Protein AF-A0A453JBU0-F1 (afdb_monomer_lite)

Secondary structure (DSSP, 8-state):
-----S-------THHHHHHHHHHHHHHHHHHHHHHHHHHHHHHHHHHHHHHHHHHHHHHHHHHHHHHHHHHHHHHHHHHHHHHHHHHHHHHHHHHHHHTS---HHHHHHHHHHHGGGGSPPPPPPPPP--

Foldseek 3Di:
DDPPPDPPDDPPPPVPVVVVVVVVVVVVVVVVVVVVVVVVVVVVVVVVVVVVVVVVVVVVVVVLVVVLVVQQVVLVVVLVVQLVVLVVVLVVVLVVLVVVPPDDPVNNVVSCVVCVVSSHPDRDPRPPDPD

Structure (mmCIF, N/CA/C/O backbone):
data_AF-A0A453JBU0-F1
#
_entry.id   AF-A0A453JBU0-F1
#
loop_
_atom_site.group_PDB
_atom_site.id
_atom_site.type_symbol
_atom_site.label_atom_id
_atom_site.label_alt_id
_atom_site.label_comp_id
_atom_site.label_asym_id
_atom_site.label_entity_id
_atom_site.label_seq_id
_atom_site.pdbx_PDB_ins_code
_atom_site.Cartn_x
_atom_site.Cartn_y
_atom_site.Cartn_z
_atom_site.occupancy
_atom_site.B_iso_or_equiv
_atom_site.auth_seq_id
_atom_site.auth_comp_id
_atom_site.auth_asym_id
_atom_site.auth_atom_id
_atom_site.pdbx_PDB_model_num
ATOM 1 N N . PRO A 1 1 ? 69.590 10.847 -82.454 1.00 45.56 1 PRO A N 1
ATOM 2 C CA . PRO A 1 1 ? 68.620 9.758 -82.198 1.00 45.56 1 PRO A CA 1
ATOM 3 C C . PRO A 1 1 ? 67.635 10.187 -81.108 1.00 45.56 1 PRO A C 1
ATOM 5 O O . PRO A 1 1 ? 68.008 10.310 -79.945 1.00 45.56 1 PRO A O 1
ATOM 8 N N . GLN A 1 2 ? 66.416 10.515 -81.534 1.00 47.25 2 GLN A N 1
ATOM 9 C CA . GLN A 1 2 ? 65.269 10.770 -80.669 1.00 47.25 2 GLN A CA 1
ATOM 10 C C . GLN A 1 2 ? 65.010 9.529 -79.808 1.00 47.25 2 GLN A C 1
ATOM 12 O O . GLN A 1 2 ? 64.830 8.439 -80.339 1.00 47.25 2 GLN A O 1
ATOM 17 N N . CYS A 1 3 ? 64.998 9.687 -78.489 1.00 50.25 3 CYS A N 1
ATOM 18 C CA . CYS A 1 3 ? 64.416 8.698 -77.583 1.00 50.25 3 CYS A CA 1
ATOM 19 C C . CYS A 1 3 ? 63.358 9.432 -76.758 1.00 50.25 3 CYS A C 1
ATOM 21 O O . CYS A 1 3 ? 63.542 9.741 -75.586 1.00 50.25 3 CYS A O 1
ATOM 23 N N . GLY A 1 4 ? 62.315 9.862 -77.461 1.00 52.03 4 GLY A N 1
ATOM 24 C CA . GLY A 1 4 ? 61.207 10.658 -76.938 1.00 52.03 4 GLY A CA 1
ATOM 25 C C . GLY A 1 4 ? 59.924 10.430 -77.732 1.00 52.03 4 GLY A C 1
ATOM 26 O O . GLY A 1 4 ? 59.063 11.296 -77.762 1.00 52.03 4 GLY A O 1
ATOM 27 N N . GLU A 1 5 ? 59.810 9.280 -78.395 1.00 52.09 5 GLU A N 1
ATOM 28 C CA . GLU A 1 5 ? 58.630 8.861 -79.148 1.00 52.09 5 GLU A CA 1
ATOM 29 C C . GLU A 1 5 ? 58.337 7.421 -78.721 1.00 52.09 5 GLU A C 1
ATOM 31 O O . GLU A 1 5 ? 59.104 6.515 -79.037 1.00 52.09 5 GLU A O 1
ATOM 36 N N . GLY A 1 6 ? 57.290 7.206 -77.918 1.00 50.34 6 GLY A N 1
ATOM 37 C CA . GLY A 1 6 ? 56.903 5.838 -77.554 1.00 50.34 6 GLY A CA 1
ATOM 38 C C . GLY A 1 6 ? 56.031 5.635 -76.318 1.00 50.34 6 GLY A C 1
ATOM 39 O O . GLY A 1 6 ? 55.584 4.515 -76.107 1.00 50.34 6 GLY A O 1
ATOM 40 N N . PHE A 1 7 ? 55.740 6.662 -75.518 1.00 51.44 7 PHE A N 1
ATOM 41 C CA . PHE A 1 7 ? 54.778 6.531 -74.415 1.00 51.44 7 PHE A CA 1
ATOM 42 C C . PHE A 1 7 ? 53.675 7.582 -74.512 1.00 51.44 7 PHE A C 1
ATOM 44 O O . PHE A 1 7 ? 53.497 8.424 -73.643 1.00 51.44 7 PHE A O 1
ATOM 51 N N . GLU A 1 8 ? 52.893 7.473 -75.582 1.00 50.84 8 GLU A N 1
ATOM 52 C CA . GLU A 1 8 ? 51.542 8.038 -75.672 1.00 50.84 8 GLU A CA 1
ATOM 53 C C . GLU A 1 8 ? 50.500 7.011 -75.179 1.00 50.84 8 GLU A C 1
ATOM 55 O O . GLU A 1 8 ? 49.384 6.907 -75.677 1.00 50.84 8 GLU A O 1
ATOM 60 N N . ALA A 1 9 ? 50.884 6.195 -74.194 1.00 52.16 9 ALA A N 1
ATOM 61 C CA . ALA A 1 9 ? 49.972 5.319 -73.484 1.00 52.16 9 ALA A CA 1
ATOM 62 C C . ALA A 1 9 ? 49.601 6.012 -72.175 1.00 52.16 9 ALA A C 1
ATOM 64 O O . ALA A 1 9 ? 50.399 6.072 -71.238 1.00 52.16 9 ALA A O 1
ATOM 65 N N . MET A 1 10 ? 48.383 6.557 -72.145 1.00 54.12 10 MET A N 1
ATOM 66 C CA . MET A 1 10 ? 47.650 6.916 -70.933 1.00 54.12 10 MET A CA 1
ATOM 67 C C . MET A 1 10 ? 47.997 5.902 -69.835 1.00 54.12 10 MET A C 1
ATOM 69 O O . MET A 1 10 ? 47.809 4.706 -70.081 1.00 54.12 10 MET A O 1
ATOM 73 N N . PRO A 1 11 ? 48.545 6.313 -68.673 1.00 53.88 11 PRO A N 1
ATOM 74 C CA . PRO A 1 11 ? 48.826 5.363 -67.614 1.00 53.88 11 PRO A CA 1
ATOM 75 C C . PRO A 1 11 ? 47.485 4.738 -67.260 1.00 53.88 11 PRO A C 1
ATOM 77 O O . PRO A 1 11 ? 46.609 5.411 -66.714 1.00 53.88 11 PRO A O 1
ATOM 80 N N . ILE A 1 12 ? 47.283 3.480 -67.662 1.00 54.28 12 ILE A N 1
ATOM 81 C CA . ILE A 1 12 ? 46.111 2.717 -67.263 1.00 54.28 12 ILE A CA 1
ATOM 82 C C . ILE A 1 12 ? 46.152 2.788 -65.749 1.00 54.28 12 ILE A C 1
ATOM 84 O O . ILE A 1 12 ? 47.091 2.298 -65.119 1.00 54.28 12 ILE A O 1
ATOM 88 N N . ASN A 1 13 ? 45.182 3.493 -65.179 1.00 56.00 13 ASN A N 1
ATOM 89 C CA . ASN A 1 13 ? 45.084 3.698 -63.752 1.00 56.00 13 ASN A CA 1
ATOM 90 C C . ASN A 1 13 ? 44.600 2.377 -63.145 1.00 56.00 13 ASN A C 1
ATOM 92 O O . ASN A 1 13 ? 43.463 2.268 -62.711 1.00 56.00 13 ASN A O 1
ATOM 96 N N . LEU A 1 14 ? 45.448 1.343 -63.183 1.00 51.84 14 LEU A N 1
ATOM 97 C CA . LEU A 1 14 ? 45.185 0.007 -62.645 1.00 51.84 14 LEU A CA 1
ATOM 98 C C . LEU A 1 14 ? 44.852 0.069 -61.146 1.00 51.84 14 LEU A C 1
ATOM 100 O O . LEU A 1 14 ? 44.210 -0.835 -60.622 1.00 51.84 14 LEU A O 1
ATOM 104 N N . HIS A 1 15 ? 45.234 1.158 -60.474 1.00 53.91 15 HIS A N 1
ATOM 105 C CA . HIS A 1 15 ? 44.922 1.420 -59.076 1.00 53.91 15 HIS A CA 1
ATOM 106 C C . HIS A 1 15 ? 43.554 2.078 -58.841 1.00 53.91 15 HIS A C 1
ATOM 108 O O . HIS A 1 15 ? 42.981 1.853 -57.781 1.00 53.91 15 HIS A O 1
ATOM 114 N N . ALA A 1 16 ? 42.987 2.848 -59.776 1.00 61.44 16 ALA A N 1
ATOM 115 C CA . ALA A 1 16 ? 41.718 3.552 -59.541 1.00 61.44 16 ALA A CA 1
ATOM 116 C C . ALA A 1 16 ? 40.508 2.627 -59.302 1.00 61.44 16 ALA A C 1
ATOM 118 O O . ALA A 1 16 ? 39.786 2.878 -58.335 1.00 61.44 16 ALA A O 1
ATOM 119 N N . PRO A 1 17 ? 40.284 1.554 -60.089 1.00 62.69 17 PRO A N 1
ATOM 120 C CA . PRO A 1 17 ? 39.187 0.620 -59.842 1.00 62.69 17 PRO A CA 1
ATOM 121 C C . PRO A 1 17 ? 39.346 -0.100 -58.501 1.00 62.69 17 PRO A C 1
ATOM 123 O O . PRO A 1 17 ? 38.388 -0.218 -57.745 1.00 62.69 17 PRO A O 1
ATOM 126 N N . PHE A 1 18 ? 40.576 -0.506 -58.169 1.00 62.06 18 PHE A N 1
ATOM 127 C CA . PHE A 1 18 ? 40.879 -1.182 -56.909 1.00 62.06 18 PHE A CA 1
ATOM 128 C C . PHE A 1 18 ? 40.676 -0.251 -55.704 1.00 62.06 18 PHE A C 1
ATOM 130 O O . PHE A 1 18 ? 40.103 -0.645 -54.693 1.00 62.06 18 PHE A O 1
ATOM 137 N N . CYS A 1 19 ? 41.071 1.021 -55.819 1.00 71.12 19 CYS A N 1
ATOM 138 C CA . CYS A 1 19 ? 40.815 2.033 -54.796 1.00 71.12 19 CYS A CA 1
ATOM 139 C C . CYS A 1 19 ? 39.315 2.302 -54.607 1.00 71.12 19 CYS A C 1
ATOM 141 O O . CYS A 1 19 ? 38.876 2.459 -53.471 1.00 71.12 19 CYS A O 1
ATOM 143 N N . GLN A 1 20 ? 38.524 2.331 -55.685 1.00 75.69 20 GLN A N 1
ATOM 144 C CA . GLN A 1 20 ? 37.067 2.501 -55.610 1.00 75.69 20 GLN A CA 1
ATOM 145 C C . GLN A 1 20 ? 36.375 1.290 -54.973 1.00 75.69 20 GLN A C 1
ATOM 147 O O . GLN A 1 20 ? 35.492 1.464 -54.137 1.00 75.69 20 GLN A O 1
ATOM 152 N N . GLU A 1 21 ? 36.800 0.073 -55.312 1.00 78.94 21 GLU A N 1
ATOM 153 C CA . GLU A 1 21 ? 36.272 -1.162 -54.726 1.00 78.94 21 GLU A CA 1
ATOM 154 C C . GLU A 1 21 ? 36.569 -1.245 -53.223 1.00 78.94 21 GLU A C 1
ATOM 156 O O . GLU A 1 21 ? 35.672 -1.498 -52.416 1.00 78.94 21 GLU A O 1
ATOM 161 N N . VAL A 1 22 ? 37.811 -0.950 -52.828 1.00 80.56 22 VAL A N 1
ATOM 162 C CA . VAL A 1 22 ? 38.215 -0.900 -51.417 1.00 80.56 22 VAL A CA 1
ATOM 163 C C . VAL A 1 22 ? 37.439 0.185 -50.667 1.00 80.56 22 VAL A C 1
ATOM 165 O O . VAL A 1 22 ? 36.976 -0.054 -49.552 1.00 80.56 22 VAL A O 1
ATOM 168 N N . HIS A 1 23 ? 37.247 1.359 -51.273 1.00 82.06 23 HIS A N 1
ATOM 169 C CA . HIS A 1 23 ? 36.466 2.439 -50.674 1.00 82.06 23 HIS A CA 1
ATOM 170 C C . HIS A 1 23 ? 35.005 2.027 -50.449 1.00 82.06 23 HIS A C 1
ATOM 172 O O . HIS A 1 23 ? 34.522 2.090 -49.319 1.00 82.06 23 HIS A O 1
ATOM 178 N N . GLY A 1 24 ? 34.334 1.499 -51.479 1.00 86.94 24 GLY A N 1
ATOM 179 C CA . GLY A 1 24 ? 32.948 1.035 -51.380 1.00 86.94 24 GLY A CA 1
ATOM 180 C C . GLY A 1 24 ? 32.768 -0.115 -50.383 1.00 86.94 24 GLY A C 1
ATOM 181 O O . GLY A 1 24 ? 31.768 -0.170 -49.660 1.00 86.94 24 GLY A O 1
ATOM 182 N N . TYR A 1 25 ? 33.760 -1.006 -50.270 1.00 89.25 25 TYR A N 1
ATOM 183 C CA . TYR A 1 25 ? 33.779 -2.049 -49.245 1.00 89.25 25 TYR A CA 1
ATOM 184 C C . TYR A 1 25 ? 33.743 -1.452 -47.831 1.00 89.25 25 TYR A C 1
ATOM 186 O O . TYR A 1 25 ? 32.908 -1.858 -47.016 1.00 89.25 25 TYR A O 1
ATOM 194 N N . TYR A 1 26 ? 34.606 -0.477 -47.532 1.00 90.25 26 TYR A N 1
ATOM 195 C CA . TYR A 1 26 ? 34.648 0.146 -46.208 1.00 90.25 26 TYR A CA 1
ATOM 196 C C . TYR A 1 26 ? 33.427 1.022 -45.926 1.00 90.25 26 TYR A C 1
ATOM 198 O O . TYR A 1 26 ? 32.884 0.934 -44.826 1.00 90.25 26 TYR A O 1
ATOM 206 N N . GLU A 1 27 ? 32.928 1.786 -46.899 1.00 93.31 27 GLU A N 1
ATOM 207 C CA . GLU A 1 27 ? 31.684 2.553 -46.745 1.00 93.31 27 GLU A CA 1
ATOM 208 C C . GLU A 1 27 ? 30.502 1.643 -46.395 1.00 93.31 27 GLU A C 1
ATOM 210 O O . GLU A 1 27 ? 29.775 1.906 -45.435 1.00 93.31 27 GLU A O 1
ATOM 215 N N . SER A 1 28 ? 30.355 0.506 -47.086 1.00 93.75 28 SER A N 1
ATOM 216 C CA . SER A 1 28 ? 29.314 -0.481 -46.772 1.00 93.75 28 SER A CA 1
ATOM 217 C C . SER A 1 28 ? 29.458 -1.049 -45.356 1.00 93.75 28 SER A C 1
ATOM 219 O O . SER A 1 28 ? 28.462 -1.267 -44.659 1.00 93.75 28 SER A O 1
ATOM 221 N N . LYS A 1 29 ? 30.693 -1.289 -44.896 1.00 93.31 29 LYS A N 1
ATOM 222 C CA . LYS A 1 29 ? 30.954 -1.763 -43.529 1.00 93.31 29 LYS A CA 1
ATOM 223 C C . LYS A 1 29 ? 30.622 -0.697 -42.491 1.00 93.31 29 LYS A C 1
ATOM 225 O O . LYS A 1 29 ? 29.956 -1.026 -41.511 1.00 93.31 29 LYS A O 1
ATOM 230 N N . PHE A 1 30 ? 31.012 0.556 -42.710 1.00 94.06 30 PHE A N 1
ATOM 231 C CA . PHE A 1 30 ? 30.688 1.653 -41.799 1.00 94.06 30 PHE A CA 1
ATOM 232 C C . PHE A 1 30 ? 29.187 1.929 -41.740 1.00 94.06 30 PHE A C 1
ATOM 234 O O . PHE A 1 30 ? 28.663 2.104 -40.644 1.00 94.06 30 PHE A O 1
ATOM 241 N N . ALA A 1 31 ? 28.472 1.862 -42.865 1.00 95.56 31 ALA A N 1
ATOM 242 C CA . ALA A 1 31 ? 27.015 1.986 -42.884 1.00 95.56 31 ALA A CA 1
ATOM 243 C C . ALA A 1 31 ? 26.336 0.892 -42.040 1.00 95.56 31 ALA A C 1
ATOM 245 O O . ALA A 1 31 ? 25.458 1.185 -41.230 1.00 95.56 31 ALA A O 1
ATOM 246 N N . LYS A 1 32 ? 26.788 -0.366 -42.159 1.00 95.19 32 LYS A N 1
ATOM 247 C CA . LYS A 1 32 ? 26.286 -1.486 -41.340 1.00 95.19 32 LYS A CA 1
ATOM 248 C C . LYS A 1 32 ? 26.584 -1.306 -39.852 1.00 95.19 32 LYS A C 1
ATOM 250 O O . LYS A 1 32 ? 25.733 -1.607 -39.021 1.00 95.19 32 LYS A O 1
ATOM 255 N N . ILE A 1 33 ? 27.777 -0.817 -39.516 1.00 94.00 33 ILE A N 1
ATOM 256 C CA . ILE A 1 33 ? 28.147 -0.507 -38.129 1.00 94.00 33 ILE A CA 1
ATOM 257 C C . ILE A 1 33 ? 27.263 0.624 -37.590 1.00 94.00 33 ILE A C 1
ATOM 259 O O . ILE A 1 33 ? 26.738 0.497 -36.489 1.00 94.00 33 ILE A O 1
ATOM 263 N N . GLY A 1 34 ? 27.042 1.684 -38.371 1.00 95.12 34 GLY A N 1
ATOM 264 C CA . GLY A 1 34 ? 26.165 2.799 -38.010 1.00 95.12 34 GLY A CA 1
ATOM 265 C C . GLY A 1 34 ? 24.732 2.349 -37.726 1.00 95.12 34 GLY A C 1
ATOM 266 O O . GLY A 1 34 ? 24.197 2.675 -36.669 1.00 95.12 34 GLY A O 1
ATOM 267 N N . ALA A 1 35 ? 24.153 1.528 -38.606 1.00 94.56 35 ALA A N 1
ATOM 268 C CA . ALA A 1 35 ? 22.832 0.935 -38.391 1.00 94.56 35 ALA A CA 1
ATOM 269 C C . ALA A 1 35 ? 22.795 0.066 -37.121 1.00 94.56 35 ALA A C 1
ATOM 271 O O . ALA A 1 35 ? 21.907 0.217 -36.290 1.00 94.56 35 ALA A O 1
ATOM 272 N N . SER A 1 36 ? 23.815 -0.772 -36.898 1.00 95.56 36 SER A N 1
ATOM 273 C CA . SER A 1 36 ? 23.891 -1.599 -35.687 1.00 95.56 36 SER A CA 1
ATOM 274 C C . SER A 1 36 ? 24.018 -0.778 -34.398 1.00 95.56 36 SER A C 1
ATOM 276 O O . SER A 1 36 ? 23.507 -1.200 -33.360 1.00 95.56 36 SER A O 1
ATOM 278 N N . ILE A 1 37 ? 24.703 0.369 -34.431 1.00 95.25 37 ILE A N 1
ATOM 279 C CA . ILE A 1 37 ? 24.783 1.285 -33.287 1.00 95.25 37 ILE A CA 1
ATOM 280 C C . ILE A 1 37 ? 23.409 1.898 -33.015 1.00 95.25 37 ILE A C 1
ATOM 282 O O . ILE A 1 37 ? 22.979 1.908 -31.863 1.00 95.25 37 ILE A O 1
ATOM 286 N N . GLN A 1 38 ? 22.710 2.353 -34.057 1.00 95.69 38 GLN A N 1
ATOM 287 C CA . GLN A 1 38 ? 21.359 2.905 -33.930 1.00 95.69 38 GLN A CA 1
ATOM 288 C C . GLN A 1 38 ? 20.382 1.879 -33.345 1.00 95.69 38 GLN A C 1
ATOM 290 O O . GLN A 1 38 ? 19.681 2.197 -32.386 1.00 95.69 38 GLN A O 1
ATOM 295 N N . ASP A 1 39 ? 20.412 0.633 -33.823 1.00 95.69 39 ASP A N 1
ATOM 296 C CA . ASP A 1 39 ? 19.578 -0.451 -33.288 1.00 95.69 39 ASP A CA 1
ATOM 297 C C . ASP A 1 39 ? 19.850 -0.702 -31.799 1.00 95.69 39 ASP A C 1
ATOM 299 O O . ASP A 1 39 ? 18.926 -0.877 -31.004 1.00 95.69 39 ASP A O 1
ATOM 303 N N . ARG A 1 40 ? 21.124 -0.685 -31.385 1.00 95.25 40 ARG A N 1
ATOM 304 C CA . ARG A 1 40 ? 21.493 -0.837 -29.968 1.00 95.25 40 ARG A CA 1
ATOM 305 C C . ARG A 1 40 ? 21.014 0.329 -29.114 1.00 95.25 40 ARG A C 1
ATOM 307 O O . ARG A 1 40 ? 20.594 0.098 -27.984 1.00 95.25 40 ARG A O 1
ATOM 314 N N . MET A 1 41 ? 21.089 1.556 -29.627 1.00 96.06 41 MET A N 1
ATOM 315 C CA . MET A 1 41 ? 20.584 2.735 -28.922 1.00 96.06 41 MET A CA 1
ATOM 316 C C . MET A 1 41 ? 19.071 2.648 -28.726 1.00 96.06 41 MET A C 1
ATOM 318 O O . MET A 1 41 ? 18.604 2.812 -27.602 1.00 96.06 41 MET A O 1
ATOM 322 N N . LEU A 1 42 ? 18.328 2.292 -29.779 1.00 96.19 42 LEU A N 1
ATOM 323 C CA . LEU A 1 42 ? 16.881 2.085 -29.711 1.00 96.19 42 LEU A CA 1
ATOM 324 C C . LEU A 1 42 ? 16.519 0.997 -28.690 1.00 96.19 42 LEU A C 1
ATOM 326 O O . LEU A 1 42 ? 15.618 1.173 -27.874 1.00 96.19 42 LEU A O 1
ATOM 330 N N . TYR A 1 43 ? 17.243 -0.124 -28.704 1.00 95.81 43 TYR A N 1
ATOM 331 C CA . TYR A 1 43 ? 17.019 -1.212 -27.755 1.00 95.81 43 TYR A CA 1
ATOM 332 C C . TYR A 1 43 ? 17.289 -0.785 -26.304 1.00 95.81 43 TYR A C 1
ATOM 334 O O . TYR A 1 43 ? 16.533 -1.146 -25.398 1.00 95.81 43 TYR A O 1
ATOM 342 N N . ALA A 1 44 ? 18.350 -0.009 -26.069 1.00 96.00 44 ALA A N 1
ATOM 343 C CA . ALA A 1 44 ? 18.674 0.514 -24.746 1.00 96.00 44 ALA A CA 1
ATOM 344 C C . ALA A 1 44 ? 17.594 1.482 -24.236 1.00 96.00 44 ALA A C 1
ATOM 346 O O . ALA A 1 44 ? 17.176 1.372 -23.085 1.00 96.00 44 ALA A O 1
ATOM 347 N N . GLU A 1 45 ? 17.101 2.374 -25.098 1.00 97.00 45 GLU A N 1
ATOM 348 C CA . GLU A 1 45 ? 16.008 3.294 -24.777 1.00 97.00 45 GLU A CA 1
ATOM 349 C C . GLU A 1 45 ? 14.712 2.539 -24.453 1.00 97.00 45 GLU A C 1
ATOM 351 O O . GLU A 1 45 ? 14.107 2.769 -23.406 1.00 97.00 45 GLU A O 1
ATOM 356 N N . LEU A 1 46 ? 14.332 1.561 -25.283 1.00 96.44 46 LEU A N 1
ATOM 357 C CA . LEU A 1 46 ? 13.163 0.715 -25.033 1.00 96.44 46 LEU A CA 1
ATOM 358 C C . LEU A 1 46 ? 13.276 -0.026 -23.695 1.00 96.44 46 LEU A C 1
ATOM 360 O O . LEU A 1 46 ? 12.323 -0.050 -22.920 1.00 96.44 46 LEU A O 1
ATOM 364 N N . THR A 1 47 ? 14.442 -0.607 -23.408 1.00 96.62 47 THR A N 1
ATOM 365 C CA . THR A 1 47 ? 14.688 -1.311 -22.141 1.00 96.62 47 THR A CA 1
ATOM 366 C C . THR A 1 47 ? 14.562 -0.361 -20.950 1.00 96.62 47 THR A C 1
ATOM 368 O O . THR A 1 47 ? 13.950 -0.718 -19.946 1.00 96.62 47 THR A O 1
ATOM 371 N N . SER A 1 48 ? 15.085 0.863 -21.070 1.00 96.69 48 SER A N 1
ATOM 372 C CA . SER A 1 48 ? 14.944 1.888 -20.034 1.00 96.69 48 SER A CA 1
ATOM 373 C C . SER A 1 48 ? 13.478 2.252 -19.794 1.00 96.69 48 SER A C 1
ATOM 375 O O . SER A 1 48 ? 13.054 2.323 -18.645 1.00 96.69 48 SER A O 1
ATOM 377 N N . HIS A 1 49 ? 12.689 2.453 -20.853 1.00 96.50 49 HIS A N 1
ATOM 378 C CA . HIS A 1 49 ? 11.265 2.768 -20.716 1.00 96.50 49 HIS A CA 1
ATOM 379 C C . HIS A 1 49 ? 10.471 1.617 -20.089 1.00 96.50 49 HIS A C 1
ATOM 381 O O . HIS A 1 49 ? 9.618 1.862 -19.240 1.00 96.50 49 HIS A O 1
ATOM 387 N N . LEU A 1 50 ? 10.764 0.367 -20.459 1.00 96.25 50 LEU A N 1
ATOM 388 C CA . LEU A 1 50 ? 10.122 -0.804 -19.854 1.00 96.25 50 LEU A CA 1
ATOM 389 C C . LEU A 1 50 ? 10.427 -0.921 -18.357 1.00 96.25 50 LEU A C 1
ATOM 391 O O . LEU A 1 50 ? 9.535 -1.245 -17.576 1.00 96.25 50 LEU A O 1
ATOM 395 N N . GLU A 1 51 ? 11.662 -0.635 -17.948 1.00 97.19 51 GLU A N 1
ATOM 396 C CA . GLU A 1 51 ? 12.048 -0.649 -16.538 1.00 97.19 51 GLU A CA 1
ATOM 397 C C . GLU A 1 51 ? 11.330 0.450 -15.737 1.00 97.19 51 GLU A C 1
ATOM 399 O O . GLU A 1 51 ? 10.846 0.187 -14.638 1.00 97.19 51 GLU A O 1
ATOM 404 N N . GLU A 1 52 ? 11.196 1.659 -16.289 1.00 96.50 52 GLU A N 1
ATOM 405 C CA . GLU A 1 52 ? 10.430 2.739 -15.649 1.00 96.50 52 GLU A CA 1
ATOM 406 C C . GLU A 1 52 ? 8.933 2.413 -15.546 1.00 96.50 52 GLU A C 1
ATOM 408 O O . GLU A 1 52 ? 8.331 2.625 -14.493 1.00 96.50 52 GLU A O 1
ATOM 413 N N . LEU A 1 53 ? 8.337 1.819 -16.586 1.00 94.62 53 LEU A N 1
ATOM 414 C CA . LEU A 1 53 ? 6.947 1.353 -16.535 1.00 94.62 53 LEU A CA 1
ATOM 415 C C . LEU A 1 53 ? 6.745 0.280 -15.461 1.00 94.62 53 LEU A C 1
ATOM 417 O O . LEU A 1 53 ? 5.763 0.339 -14.723 1.00 94.62 53 LEU A O 1
ATOM 421 N N . ARG A 1 54 ? 7.686 -0.664 -15.327 1.00 94.94 54 ARG A N 1
ATOM 422 C CA . ARG A 1 54 ? 7.638 -1.678 -14.266 1.00 94.94 54 ARG A CA 1
ATOM 423 C C . ARG A 1 54 ? 7.686 -1.037 -12.882 1.00 94.94 54 ARG A C 1
ATOM 425 O O . ARG A 1 54 ? 6.864 -1.366 -12.035 1.00 94.94 54 ARG A O 1
ATOM 432 N N . LYS A 1 55 ? 8.608 -0.096 -12.657 1.00 95.44 55 LYS A N 1
ATOM 433 C CA . LYS A 1 55 ? 8.708 0.626 -11.377 1.00 95.44 55 LYS A CA 1
ATOM 434 C C . LYS A 1 55 ? 7.426 1.383 -11.046 1.00 95.44 55 LYS A C 1
ATOM 436 O O . LYS A 1 55 ? 7.019 1.385 -9.888 1.00 95.44 55 LYS A O 1
ATOM 441 N N . LEU A 1 56 ? 6.807 2.022 -12.040 1.00 95.25 56 LEU A N 1
ATOM 442 C CA . LEU A 1 56 ? 5.545 2.731 -11.852 1.00 95.25 56 LEU A CA 1
ATOM 443 C C . LEU A 1 56 ? 4.429 1.762 -11.449 1.00 95.25 56 LEU A C 1
ATOM 445 O O . LEU A 1 56 ? 3.752 2.003 -10.454 1.00 95.25 56 LEU A O 1
ATOM 449 N N . GLN A 1 57 ? 4.298 0.640 -12.160 1.00 94.25 57 GLN A N 1
ATOM 450 C CA . GLN A 1 57 ? 3.312 -0.393 -11.848 1.00 94.25 57 GLN A CA 1
ATOM 451 C C . GLN A 1 57 ? 3.511 -0.970 -10.437 1.00 94.25 57 GLN A C 1
ATOM 453 O O . GLN A 1 57 ? 2.548 -1.117 -9.684 1.00 94.25 57 GLN A O 1
ATOM 458 N N . ASP A 1 58 ? 4.757 -1.255 -10.051 1.00 95.31 58 ASP A N 1
ATOM 459 C CA . ASP A 1 58 ? 5.090 -1.748 -8.711 1.00 95.31 58 ASP A CA 1
ATOM 460 C C . ASP A 1 58 ? 4.757 -0.710 -7.626 1.00 95.31 58 ASP A C 1
ATOM 462 O O . ASP A 1 58 ? 4.278 -1.064 -6.545 1.00 95.31 58 ASP A O 1
ATOM 466 N N . ALA A 1 59 ? 5.000 0.575 -7.901 1.00 95.94 59 ALA A N 1
ATOM 467 C CA . ALA A 1 59 ? 4.685 1.666 -6.985 1.00 95.94 59 ALA A CA 1
ATOM 468 C C . ALA A 1 59 ? 3.170 1.854 -6.812 1.00 95.94 59 ALA A C 1
ATOM 470 O O . ALA A 1 59 ? 2.710 2.012 -5.682 1.00 95.94 59 ALA A O 1
ATOM 471 N N . GLU A 1 60 ? 2.397 1.791 -7.897 1.00 94.88 60 GLU A N 1
ATOM 472 C CA . GLU A 1 60 ? 0.931 1.860 -7.860 1.00 94.88 60 GLU A CA 1
ATOM 473 C C . GLU A 1 60 ? 0.334 0.683 -7.085 1.00 94.88 60 GLU A C 1
ATOM 475 O O . GLU A 1 60 ? -0.505 0.883 -6.204 1.00 94.88 60 GLU A O 1
ATOM 480 N N . LEU A 1 61 ? 0.814 -0.536 -7.348 1.00 93.19 61 LEU A N 1
ATOM 481 C CA . LEU A 1 61 ? 0.381 -1.732 -6.629 1.00 93.19 61 LEU A CA 1
ATOM 482 C C . LEU A 1 61 ? 0.678 -1.621 -5.130 1.00 93.19 61 LEU A C 1
ATOM 484 O O . LEU A 1 61 ? -0.171 -1.949 -4.300 1.00 93.19 61 LEU A O 1
ATOM 488 N N . ARG A 1 62 ? 1.873 -1.137 -4.774 1.00 95.12 62 ARG A N 1
ATOM 489 C CA . ARG A 1 62 ? 2.256 -0.928 -3.376 1.00 95.12 62 ARG A CA 1
ATOM 490 C C . ARG A 1 62 ? 1.378 0.125 -2.706 1.00 95.12 62 ARG A C 1
ATOM 492 O O . ARG A 1 62 ? 0.873 -0.137 -1.624 1.00 95.12 62 ARG A O 1
ATOM 499 N N . ALA A 1 63 ? 1.141 1.263 -3.354 1.00 94.88 63 ALA A N 1
ATOM 500 C CA . ALA A 1 63 ? 0.292 2.319 -2.808 1.00 94.88 63 ALA A CA 1
ATOM 501 C C . ALA A 1 63 ? -1.153 1.843 -2.572 1.00 94.88 63 ALA A C 1
ATOM 503 O O . ALA A 1 63 ? -1.756 2.173 -1.550 1.00 94.88 63 ALA A O 1
ATOM 504 N N . LEU A 1 64 ? -1.696 1.035 -3.488 1.00 94.31 64 LEU A N 1
ATOM 505 C CA . LEU A 1 64 ? -3.025 0.439 -3.354 1.00 94.31 64 LEU A CA 1
ATOM 506 C C . LEU A 1 64 ? -3.102 -0.517 -2.156 1.00 94.31 64 LEU A C 1
ATOM 508 O O . LEU A 1 64 ? -4.043 -0.443 -1.366 1.00 94.31 64 LEU A O 1
ATOM 512 N N . LEU A 1 65 ? -2.095 -1.382 -1.998 1.00 92.62 65 LEU A N 1
ATOM 513 C CA . LEU A 1 65 ? -1.986 -2.289 -0.856 1.00 92.62 65 LEU A CA 1
ATOM 514 C C . LEU A 1 65 ? -1.843 -1.525 0.464 1.00 92.62 65 LEU A C 1
ATOM 516 O O . LEU A 1 65 ? -2.576 -1.814 1.405 1.00 92.62 65 LEU A O 1
ATOM 520 N N . ASP A 1 66 ? -0.955 -0.532 0.524 1.00 94.88 66 ASP A N 1
ATOM 521 C CA . ASP A 1 66 ? -0.727 0.286 1.719 1.00 94.88 66 ASP A CA 1
ATOM 522 C C . ASP A 1 66 ? -2.015 1.004 2.147 1.00 94.88 66 ASP A C 1
ATOM 524 O O . ASP A 1 66 ? -2.381 0.985 3.324 1.00 94.88 66 ASP A O 1
ATOM 528 N N . SER A 1 67 ? -2.755 1.574 1.188 1.00 93.19 67 SER A N 1
ATOM 529 C CA . SER A 1 67 ? -4.053 2.203 1.452 1.00 93.19 67 SER A CA 1
ATOM 530 C C . SER A 1 67 ? -5.077 1.204 1.992 1.00 93.19 67 SER A C 1
ATOM 532 O O . SER A 1 67 ? -5.801 1.517 2.936 1.00 93.19 67 SER A O 1
ATOM 534 N N . HIS A 1 68 ? -5.145 0.004 1.412 1.00 90.69 68 HIS A N 1
ATOM 535 C CA . HIS A 1 68 ? -6.086 -1.027 1.842 1.00 90.69 68 HIS A CA 1
ATOM 536 C C . HIS A 1 68 ? -5.764 -1.548 3.251 1.00 90.69 68 HIS A C 1
ATOM 538 O O . HIS A 1 68 ? -6.663 -1.699 4.081 1.00 90.69 68 HIS A O 1
ATOM 544 N N . PHE A 1 69 ? -4.482 -1.768 3.560 1.00 91.75 69 PHE A N 1
ATOM 545 C CA . PHE A 1 69 ? -4.048 -2.155 4.902 1.00 91.75 69 PHE A CA 1
ATOM 546 C C . PHE A 1 69 ? -4.334 -1.065 5.936 1.00 91.75 69 PHE A C 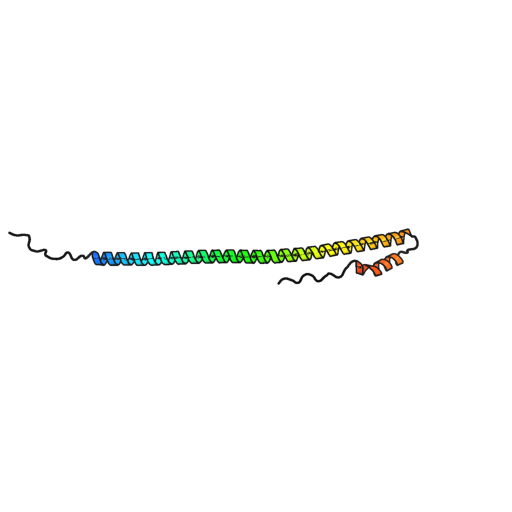1
ATOM 548 O O . PHE A 1 69 ? -4.843 -1.386 7.008 1.00 91.75 69 PHE A O 1
ATOM 555 N N . ALA A 1 70 ? -4.092 0.207 5.608 1.00 93.50 70 ALA A N 1
ATOM 556 C CA . ALA A 1 70 ? -4.404 1.325 6.496 1.00 93.50 70 ALA A CA 1
ATOM 557 C C . ALA A 1 70 ? -5.911 1.426 6.799 1.00 93.50 70 ALA A C 1
ATOM 559 O O . ALA A 1 70 ? -6.306 1.693 7.936 1.00 93.50 70 ALA A O 1
ATOM 560 N N . GLU A 1 71 ? -6.771 1.173 5.809 1.00 91.38 71 GLU A N 1
ATOM 561 C CA . GLU A 1 71 ? -8.222 1.148 6.013 1.00 91.38 71 GLU A CA 1
ATOM 562 C C . GLU A 1 71 ? -8.649 -0.018 6.916 1.00 91.38 71 GLU A C 1
ATOM 564 O O . GLU A 1 71 ? -9.405 0.183 7.870 1.00 91.38 71 GLU A O 1
ATOM 569 N N . MET A 1 72 ? -8.120 -1.224 6.684 1.00 89.50 72 MET A N 1
ATOM 570 C CA . MET A 1 72 ? -8.380 -2.378 7.552 1.00 89.50 72 MET A CA 1
ATOM 571 C C . MET A 1 72 ? -7.892 -2.151 8.988 1.00 89.50 72 MET A C 1
ATOM 573 O O . MET A 1 72 ? -8.604 -2.492 9.933 1.00 89.50 72 MET A O 1
ATOM 577 N N . GLU A 1 73 ? -6.712 -1.557 9.171 1.00 92.31 73 GLU A N 1
ATOM 578 C CA . GLU A 1 73 ? -6.165 -1.219 10.490 1.00 92.31 73 GLU A CA 1
ATOM 579 C C . GLU A 1 73 ? -7.038 -0.185 11.214 1.00 92.31 73 GLU A C 1
ATOM 581 O O . GLU A 1 73 ? -7.334 -0.337 12.403 1.00 92.31 73 GLU A O 1
ATOM 586 N N . SER A 1 74 ? -7.514 0.834 10.494 1.00 91.50 74 SER A N 1
ATOM 587 C CA . SER A 1 74 ? -8.456 1.828 11.016 1.00 91.50 74 SER A CA 1
ATOM 588 C C . SER A 1 74 ? -9.751 1.169 11.497 1.00 91.50 74 SER A C 1
ATOM 590 O O . SER A 1 74 ? -10.168 1.368 12.644 1.00 91.50 74 SER A O 1
ATOM 592 N N . VAL A 1 75 ? -10.348 0.304 10.667 1.00 89.12 75 VAL A N 1
ATOM 593 C CA . VAL A 1 75 ? -11.545 -0.462 11.036 1.00 89.12 75 VAL A CA 1
ATOM 594 C C . VAL A 1 75 ? -11.263 -1.304 12.278 1.00 89.12 75 VAL A C 1
ATOM 596 O O . VAL A 1 75 ? -12.000 -1.195 13.258 1.00 89.12 75 VAL A O 1
ATOM 599 N N . ALA A 1 76 ? -10.187 -2.092 12.297 1.00 88.62 76 ALA A N 1
ATOM 600 C CA . ALA A 1 76 ? -9.829 -2.933 13.439 1.00 88.62 76 ALA A CA 1
ATOM 601 C C . ALA A 1 76 ? -9.647 -2.117 14.731 1.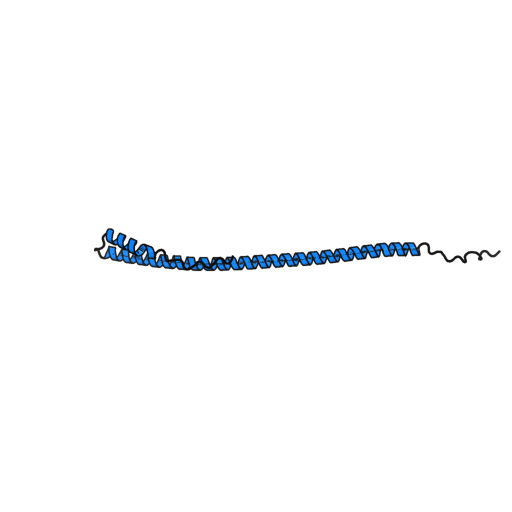00 88.62 76 ALA A C 1
ATOM 603 O O . ALA A 1 76 ? -10.146 -2.505 15.789 1.00 88.62 76 ALA A O 1
ATOM 604 N N . THR A 1 77 ? -9.013 -0.948 14.644 1.00 91.38 77 THR A N 1
ATOM 605 C CA . THR A 1 77 ? -8.802 -0.045 15.783 1.00 91.38 77 THR A CA 1
ATOM 606 C C . THR A 1 77 ? -10.125 0.440 16.372 1.00 91.38 77 THR A C 1
ATOM 608 O O . THR A 1 77 ? -10.317 0.386 17.589 1.00 91.38 77 THR A O 1
ATOM 611 N N . VAL A 1 78 ? -11.076 0.849 15.526 1.00 89.50 78 VAL A N 1
ATOM 612 C CA . VAL A 1 78 ? -12.423 1.253 15.967 1.00 89.50 78 VAL A CA 1
ATOM 613 C C . VAL A 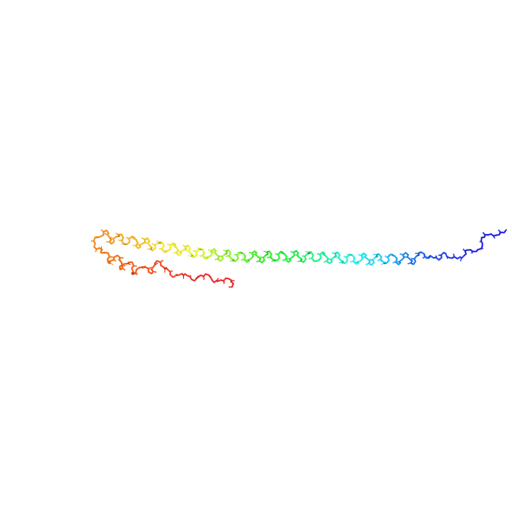1 78 ? -13.148 0.093 16.659 1.00 89.50 78 VAL A C 1
ATOM 615 O O . VAL A 1 78 ? -13.806 0.305 17.679 1.00 89.50 78 VAL A O 1
ATOM 618 N N . HIS A 1 79 ? -12.987 -1.140 16.169 1.00 86.75 79 HIS A N 1
ATOM 619 C CA . HIS A 1 79 ? -13.599 -2.330 16.777 1.00 86.75 79 HIS A CA 1
ATOM 620 C C . HIS A 1 79 ? -13.052 -2.612 18.159 1.00 86.75 79 HIS A C 1
ATOM 622 O O . HIS A 1 79 ? -13.821 -2.796 19.101 1.00 86.75 79 HIS A O 1
ATOM 628 N N . VAL A 1 80 ? -11.727 -2.622 18.282 1.00 89.62 80 VAL A N 1
ATOM 629 C CA . VAL A 1 80 ? -11.053 -2.853 19.558 1.00 89.62 80 VAL A CA 1
ATOM 630 C C . VAL A 1 80 ? -11.453 -1.774 20.562 1.00 89.62 80 VAL A C 1
ATOM 632 O O . VAL A 1 80 ? -11.785 -2.095 21.701 1.00 89.62 80 VAL A O 1
ATOM 635 N N . ALA A 1 81 ? -11.503 -0.506 20.146 1.00 91.31 81 ALA A N 1
ATOM 636 C CA . ALA A 1 81 ? -11.944 0.587 21.006 1.00 91.31 81 ALA A CA 1
ATOM 637 C C . ALA A 1 81 ? -13.396 0.406 21.483 1.00 91.31 81 ALA A C 1
ATOM 639 O O . ALA A 1 81 ? -13.675 0.556 22.675 1.00 91.31 81 ALA A O 1
ATOM 640 N N . LEU A 1 82 ? -14.314 0.033 20.584 1.00 91.19 82 LEU A N 1
ATOM 641 C CA . LEU A 1 82 ? -15.721 -0.193 20.919 1.00 91.19 82 LEU A CA 1
ATOM 642 C C . LEU A 1 82 ? -15.911 -1.403 21.844 1.00 91.19 82 LEU A C 1
ATOM 644 O O . LEU A 1 82 ? -16.637 -1.305 22.835 1.00 91.19 82 LEU A O 1
ATOM 648 N N . ALA A 1 83 ? -15.251 -2.523 21.550 1.00 89.94 83 ALA A N 1
ATOM 649 C CA . ALA A 1 83 ? -15.286 -3.721 22.384 1.00 89.94 83 ALA A CA 1
ATOM 650 C C . ALA A 1 83 ? -14.739 -3.430 23.790 1.00 89.94 83 ALA A C 1
ATOM 652 O O . ALA A 1 83 ? -15.373 -3.785 24.783 1.00 89.94 83 ALA A O 1
ATOM 653 N N . ASN A 1 84 ? -13.628 -2.693 23.886 1.00 92.12 84 ASN A N 1
ATOM 654 C CA . ASN A 1 84 ? -13.051 -2.275 25.163 1.00 92.12 84 ASN A CA 1
ATOM 655 C C . ASN A 1 84 ? -13.992 -1.355 25.950 1.00 92.12 84 ASN A C 1
ATOM 657 O O . ASN A 1 84 ? -14.162 -1.542 27.154 1.00 92.12 84 ASN A O 1
ATOM 661 N N . ALA A 1 85 ? -14.636 -0.386 25.294 1.00 92.94 85 ALA A N 1
ATOM 662 C CA . ALA A 1 85 ? -15.598 0.498 25.949 1.00 92.94 85 ALA A CA 1
ATOM 663 C C . ALA A 1 85 ? -16.795 -0.283 26.519 1.00 92.94 85 ALA A C 1
ATOM 665 O O . ALA A 1 85 ? -17.207 -0.048 27.658 1.00 92.94 85 ALA A O 1
ATOM 666 N N . ARG A 1 86 ? -17.317 -1.256 25.762 1.00 92.12 86 ARG A N 1
ATOM 667 C CA . ARG A 1 86 ? -18.413 -2.132 26.205 1.00 92.12 86 ARG A CA 1
ATOM 668 C C . ARG A 1 86 ? -17.990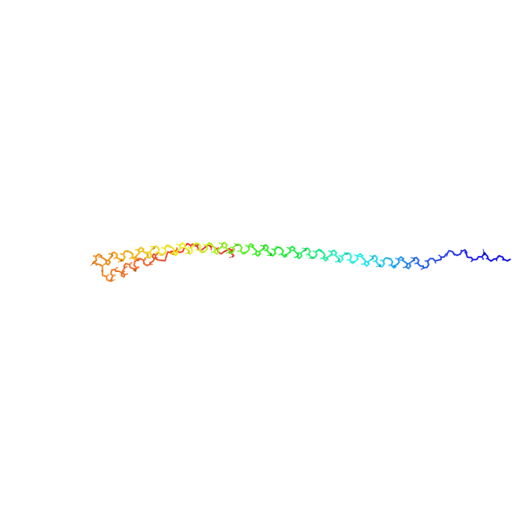 -3.036 27.357 1.00 92.12 86 ARG A C 1
ATOM 670 O O . ARG A 1 86 ? -18.704 -3.107 28.353 1.00 92.12 86 ARG A O 1
ATOM 677 N N . LEU A 1 87 ? -16.804 -3.637 27.277 1.00 92.69 87 LEU A N 1
ATOM 678 C CA . LEU A 1 87 ? -16.240 -4.451 28.354 1.00 92.69 87 LEU A CA 1
ATOM 679 C C . LEU A 1 87 ? -16.095 -3.651 29.654 1.00 92.69 87 LEU A C 1
ATOM 681 O O . LEU A 1 87 ? -16.469 -4.129 30.723 1.00 92.69 87 LEU A O 1
ATOM 685 N N . MET A 1 88 ? -15.594 -2.417 29.568 1.00 95.00 88 MET A N 1
ATOM 686 C CA . MET A 1 88 ? -15.466 -1.530 30.726 1.00 95.00 88 MET A CA 1
ATOM 687 C C . MET A 1 88 ? -16.827 -1.140 31.311 1.00 95.00 88 MET A C 1
ATOM 689 O O . MET A 1 88 ? -16.967 -1.089 32.531 1.00 95.00 88 MET A O 1
ATOM 693 N N . SER A 1 89 ? -17.837 -0.917 30.466 1.00 93.81 89 SER A N 1
ATOM 694 C CA . SER A 1 89 ? -19.206 -0.661 30.924 1.00 93.81 89 SER A CA 1
ATOM 695 C C . SER A 1 89 ? -19.805 -1.871 31.645 1.00 93.81 89 SER A C 1
ATOM 697 O O . SER A 1 89 ? -20.325 -1.718 32.748 1.00 93.81 89 SER A O 1
ATOM 699 N N . MET A 1 90 ? -19.665 -3.076 31.079 1.00 92.56 90 MET A N 1
ATOM 700 C CA . MET A 1 90 ? -20.118 -4.322 31.710 1.00 92.56 90 MET A CA 1
ATOM 701 C C . MET A 1 90 ? -19.432 -4.545 33.056 1.00 92.56 90 MET A C 1
ATOM 703 O O . MET A 1 90 ? -20.099 -4.831 34.045 1.00 92.56 90 MET A O 1
ATOM 707 N N . LYS A 1 91 ? -18.110 -4.345 33.120 1.00 92.69 91 LYS A N 1
ATOM 708 C CA . LYS A 1 91 ? -17.340 -4.434 34.364 1.00 92.69 91 LYS A CA 1
ATOM 709 C C . LYS A 1 91 ? -17.883 -3.490 35.441 1.00 92.69 91 LYS A C 1
ATOM 711 O O . LYS A 1 91 ? -18.012 -3.899 36.590 1.00 92.69 91 LYS A O 1
ATOM 716 N N . GLU A 1 92 ? -18.188 -2.243 35.087 1.00 93.88 92 GLU A N 1
ATOM 717 C CA . GLU A 1 92 ? -18.714 -1.259 36.040 1.00 93.88 92 GLU A CA 1
ATOM 718 C C . GLU A 1 92 ? -20.133 -1.613 36.509 1.00 93.88 92 GLU A C 1
ATOM 720 O O . GLU A 1 92 ? -20.438 -1.482 37.691 1.00 93.88 92 GLU A O 1
ATOM 725 N N . GLN A 1 93 ? -20.990 -2.118 35.616 1.00 91.44 93 GLN A N 1
ATOM 726 C CA . GLN A 1 93 ? -22.325 -2.600 35.986 1.00 91.44 93 GLN A CA 1
ATOM 727 C C . GLN A 1 93 ? -22.242 -3.803 36.934 1.00 91.44 93 GLN A C 1
ATOM 729 O O . GLN A 1 93 ? -22.892 -3.803 37.974 1.00 91.44 93 GLN A O 1
ATOM 734 N N . MET A 1 94 ? -21.374 -4.775 36.640 1.00 89.94 94 MET A N 1
ATOM 735 C CA . MET A 1 94 ? -21.135 -5.925 37.519 1.00 89.94 94 MET A CA 1
ATOM 736 C C . MET A 1 94 ? -20.616 -5.519 38.893 1.00 89.94 94 MET A C 1
ATOM 738 O O . MET A 1 94 ? -21.031 -6.078 39.904 1.00 89.94 94 MET A O 1
ATOM 742 N N . LYS A 1 95 ? -19.731 -4.523 38.939 1.00 91.25 95 LYS A N 1
ATOM 743 C CA . LYS A 1 95 ? -19.224 -3.981 40.195 1.00 91.25 95 LYS A CA 1
ATOM 744 C C . LYS A 1 95 ? -20.348 -3.376 41.041 1.00 91.25 95 LYS A C 1
ATOM 746 O O . LYS A 1 95 ? -20.419 -3.684 42.223 1.00 91.25 95 LYS A O 1
ATOM 751 N N . LYS A 1 96 ? -21.245 -2.584 40.443 1.00 90.94 96 LYS A N 1
ATOM 752 C CA . LYS A 1 96 ? -22.402 -2.013 41.155 1.00 90.94 96 LYS A CA 1
ATOM 753 C C . LYS A 1 96 ? -23.336 -3.088 41.700 1.00 90.94 96 LYS A C 1
ATOM 755 O O . LYS A 1 96 ? -23.684 -3.033 42.871 1.00 90.94 96 LYS A O 1
ATOM 760 N N . MET A 1 97 ? -23.654 -4.098 40.888 1.00 89.19 97 MET A N 1
ATOM 761 C CA . MET A 1 97 ? -24.471 -5.238 41.321 1.00 89.19 97 MET A CA 1
ATOM 762 C C . MET A 1 97 ? -23.857 -5.948 42.539 1.00 89.19 97 MET A C 1
ATOM 764 O O . MET A 1 97 ? -24.563 -6.273 43.489 1.00 89.19 97 MET A O 1
ATOM 768 N N . ALA A 1 98 ? -22.533 -6.130 42.549 1.00 85.44 98 ALA A N 1
ATOM 769 C CA . ALA A 1 98 ? -21.827 -6.729 43.679 1.00 85.44 98 ALA A CA 1
ATOM 770 C C . ALA A 1 98 ? -21.776 -5.820 44.927 1.00 85.44 98 ALA A C 1
ATOM 772 O O . ALA A 1 98 ? -21.803 -6.321 46.049 1.00 85.44 98 ALA A O 1
ATOM 773 N N . GLU A 1 99 ? -21.687 -4.498 44.754 1.00 87.69 99 GLU A N 1
ATOM 774 C CA . GLU A 1 99 ? -21.631 -3.518 45.852 1.00 87.69 99 GLU A CA 1
ATOM 775 C C . GLU A 1 99 ? -22.999 -3.264 46.508 1.00 87.69 99 GLU A C 1
ATOM 777 O O . GLU A 1 99 ? -23.055 -2.985 47.706 1.00 87.69 99 GLU A O 1
ATOM 782 N N . GLU A 1 100 ? -24.096 -3.393 45.759 1.00 84.44 100 GLU A N 1
ATOM 783 C CA . GLU A 1 100 ? -25.472 -3.196 46.246 1.00 84.44 100 GLU A CA 1
ATOM 784 C C . GLU A 1 100 ? -25.991 -4.370 47.104 1.00 84.44 100 GLU A C 1
ATOM 786 O O . GLU A 1 100 ? -27.051 -4.268 47.715 1.00 84.44 100 GLU A O 1
ATOM 791 N N . GLY A 1 101 ? -25.220 -5.458 47.234 1.00 67.56 101 GLY A N 1
ATOM 792 C CA . GLY A 1 101 ? -25.447 -6.524 48.221 1.00 67.56 101 GLY A CA 1
ATOM 793 C C . GLY A 1 101 ? -26.621 -7.470 47.938 1.00 67.56 101 GLY A C 1
ATOM 794 O O . GLY A 1 101 ? -26.830 -8.398 48.717 1.00 67.56 101 GLY A O 1
ATOM 795 N N . GLU A 1 102 ? -27.356 -7.269 46.841 1.00 69.75 102 GLU A N 1
ATOM 796 C CA . GLU A 1 102 ? -28.483 -8.120 46.426 1.00 69.75 102 GLU A CA 1
ATOM 797 C C . GLU A 1 102 ? -28.152 -9.082 45.272 1.00 69.75 102 GLU A C 1
ATOM 799 O O . GLU A 1 102 ? -28.901 -10.030 45.056 1.00 69.75 102 GLU A O 1
ATOM 804 N N . ALA A 1 103 ? -27.036 -8.895 44.558 1.00 82.31 103 ALA A N 1
ATOM 805 C CA . ALA A 1 103 ? -26.691 -9.754 43.426 1.00 82.31 103 ALA A CA 1
ATOM 806 C C . ALA A 1 103 ? -25.996 -11.052 43.862 1.00 82.31 103 ALA A C 1
ATOM 808 O O . ALA A 1 103 ? -24.935 -11.046 44.496 1.00 82.31 103 ALA A O 1
ATOM 809 N N . THR A 1 104 ? -26.577 -12.178 43.467 1.00 87.44 104 THR A N 1
ATOM 810 C CA . THR A 1 104 ? -25.985 -13.510 43.577 1.00 87.44 104 THR A CA 1
ATOM 811 C C . THR A 1 104 ? -24.988 -13.774 42.445 1.00 87.44 104 THR A C 1
ATOM 813 O O . THR A 1 104 ? -24.876 -13.027 41.470 1.00 87.44 104 THR A O 1
ATOM 816 N N . THR A 1 105 ? -24.232 -14.866 42.559 1.00 85.25 105 THR A N 1
ATOM 817 C CA . THR A 1 105 ? -23.371 -15.349 41.472 1.00 85.25 105 THR A CA 1
ATOM 818 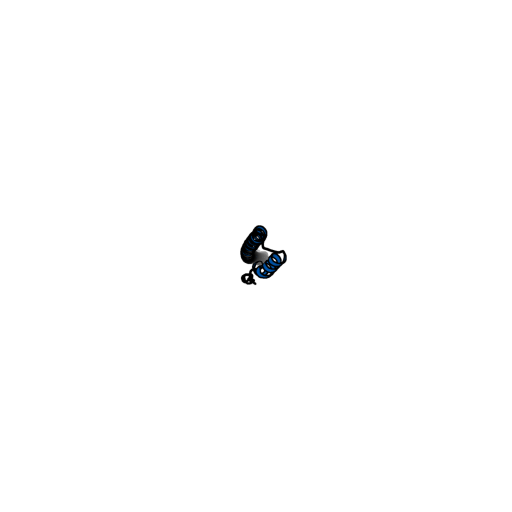C C . THR A 1 105 ? -24.159 -15.674 40.207 1.00 85.25 105 THR A C 1
ATOM 820 O O . THR A 1 105 ? -23.677 -15.384 39.115 1.00 85.25 105 THR A O 1
ATOM 823 N N . GLU A 1 106 ? -25.365 -16.227 40.346 1.00 90.31 106 GLU A N 1
ATOM 824 C CA . GLU A 1 106 ? -26.282 -16.497 39.240 1.00 90.31 106 GLU A CA 1
ATOM 825 C C . GLU A 1 106 ? -26.681 -15.211 38.502 1.00 90.31 106 GLU A C 1
ATOM 827 O O . GLU A 1 106 ? -26.598 -15.184 37.275 1.00 90.31 106 GLU A O 1
ATOM 832 N N . ASP A 1 107 ? -26.994 -14.127 39.220 1.00 90.12 107 ASP A N 1
ATOM 833 C CA . ASP A 1 107 ? -27.369 -12.841 38.607 1.00 90.12 107 ASP A CA 1
ATOM 834 C C . ASP A 1 107 ? -26.217 -12.247 37.772 1.00 90.12 107 ASP A C 1
ATOM 836 O O . ASP A 1 107 ? -26.422 -11.690 36.690 1.00 90.12 107 ASP A O 1
ATOM 840 N N . LEU A 1 108 ? -24.972 -12.403 38.240 1.00 88.00 108 LEU A N 1
ATOM 841 C CA . LEU A 1 108 ? -23.776 -11.977 37.504 1.00 88.00 108 LEU A CA 1
ATOM 842 C C . LEU A 1 108 ? -23.553 -12.800 36.229 1.00 88.00 108 LEU A C 1
ATOM 844 O O . LEU A 1 108 ? -23.147 -12.242 35.205 1.00 88.00 108 LEU A O 1
ATOM 848 N N . VAL A 1 109 ? -23.795 -14.112 36.286 1.00 90.38 109 VAL A N 1
ATOM 849 C CA . VAL A 1 109 ? -23.662 -15.010 35.130 1.00 90.38 109 VAL A CA 1
ATOM 850 C C . VAL A 1 109 ? -24.740 -14.704 34.094 1.00 90.38 109 VAL A C 1
ATOM 852 O O . VAL A 1 109 ? -24.402 -14.504 32.927 1.00 90.38 109 VAL A O 1
ATOM 855 N N . GLU A 1 110 ? -26.000 -14.569 34.509 1.00 92.25 110 GLU A N 1
ATOM 856 C CA . GLU A 1 110 ? -27.110 -14.216 33.616 1.00 92.25 110 GLU A CA 1
ATOM 857 C C . GLU A 1 110 ? -26.860 -12.861 32.937 1.00 92.25 110 GLU A C 1
ATOM 859 O O . GLU A 1 110 ? -26.999 -12.727 31.718 1.00 92.25 110 GLU A O 1
ATOM 864 N N . PHE A 1 111 ? -26.380 -11.865 33.689 1.00 91.62 111 PHE A N 1
ATOM 865 C CA . PHE A 1 111 ? -25.983 -10.577 33.126 1.00 91.62 111 PHE A CA 1
ATOM 866 C C . PHE A 1 111 ? -24.896 -10.717 32.048 1.00 91.62 111 PHE A C 1
ATOM 868 O O . PHE A 1 111 ? -24.983 -10.083 30.991 1.00 91.62 111 PHE A O 1
ATOM 875 N N . MET A 1 112 ? -23.867 -11.535 32.287 1.00 89.69 112 MET A N 1
ATOM 876 C CA . MET A 1 112 ? -22.814 -11.776 31.299 1.00 89.69 112 MET A CA 1
ATOM 877 C C . MET A 1 112 ? -23.353 -12.471 30.050 1.00 89.69 112 MET A C 1
ATOM 879 O O . MET A 1 112 ? -23.024 -12.049 28.942 1.00 89.69 112 MET A O 1
ATOM 883 N N . GLU A 1 113 ? -24.186 -13.497 30.202 1.00 91.25 113 GLU A N 1
ATOM 884 C CA . G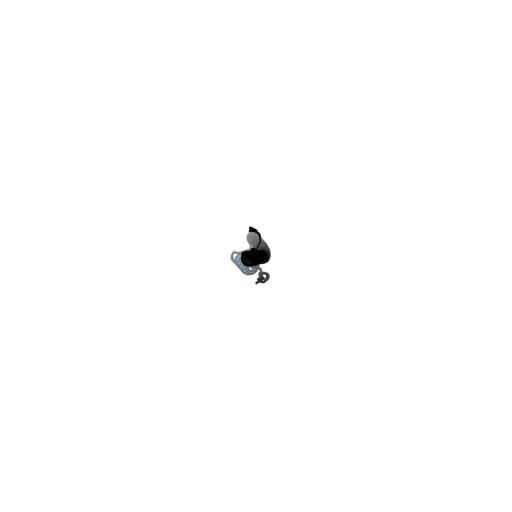LU A 1 113 ? -24.781 -14.234 29.083 1.00 91.25 113 GLU A CA 1
ATOM 885 C C . GLU A 1 113 ? -25.660 -13.323 28.220 1.00 91.25 113 GLU A C 1
ATOM 887 O O . GLU A 1 113 ? -25.510 -13.299 26.994 1.00 91.25 113 GLU A O 1
ATOM 892 N N . LEU A 1 114 ? -26.487 -12.486 28.852 1.00 91.44 114 LEU A N 1
ATOM 893 C CA . LEU A 1 114 ? -27.354 -11.530 28.165 1.00 91.44 114 LEU A CA 1
ATOM 894 C C . LEU A 1 114 ? -26.573 -10.453 27.410 1.00 91.44 114 LEU A C 1
ATOM 896 O O . LEU A 1 114 ? -27.055 -9.967 26.390 1.00 91.44 114 LEU A O 1
ATOM 900 N N . ASN A 1 115 ? -25.371 -10.085 27.859 1.00 90.12 115 ASN A N 1
ATOM 901 C CA . ASN A 1 115 ? -24.616 -8.962 27.292 1.00 90.12 115 ASN A CA 1
ATOM 902 C C . ASN A 1 115 ? -23.370 -9.373 26.490 1.00 90.12 115 ASN A C 1
ATOM 904 O O . ASN A 1 115 ? -22.794 -8.532 25.800 1.00 90.12 115 ASN A O 1
ATOM 908 N N . CYS A 1 116 ? -22.961 -10.647 26.499 1.00 86.38 116 CYS A N 1
ATOM 909 C CA . CYS A 1 116 ? -21.728 -11.098 25.839 1.00 86.38 116 CYS A CA 1
ATOM 910 C C . CYS A 1 116 ? -21.699 -10.802 24.330 1.00 86.38 116 CYS A C 1
ATOM 912 O O . CYS A 1 116 ? -20.654 -10.443 23.789 1.00 86.38 116 CYS A O 1
ATOM 914 N N . HIS A 1 117 ? -22.852 -10.861 23.660 1.00 85.94 117 HIS A N 1
ATOM 915 C CA . HIS A 1 117 ? -22.993 -10.541 22.239 1.00 85.94 117 HIS A CA 1
ATOM 916 C C . HIS A 1 117 ? -22.580 -9.096 21.910 1.00 85.94 117 HIS A C 1
ATOM 918 O O . HIS A 1 117 ? -22.176 -8.799 20.789 1.00 85.94 117 HIS A O 1
ATOM 924 N N . GLN A 1 118 ? -22.635 -8.186 22.885 1.00 84.38 118 GLN A N 1
ATOM 925 C CA . GLN A 1 118 ? -22.228 -6.798 22.702 1.00 84.38 118 GLN A CA 1
ATOM 926 C C . GLN A 1 118 ? -20.700 -6.657 22.637 1.00 84.38 118 GLN A C 1
ATOM 928 O O . GLN A 1 118 ? -20.212 -5.709 22.028 1.00 84.38 118 GLN A O 1
ATOM 933 N N . LEU A 1 119 ? -19.918 -7.584 23.195 1.00 82.88 119 LEU A N 1
ATOM 934 C CA . LEU A 1 119 ? -18.449 -7.545 23.111 1.00 82.88 119 LEU A CA 1
ATOM 935 C C . LEU A 1 119 ? -17.926 -7.831 21.702 1.00 82.88 119 LEU A C 1
ATOM 937 O O . LEU A 1 119 ? -16.805 -7.448 21.373 1.00 82.88 119 LEU A O 1
ATOM 941 N N . PHE A 1 120 ? -18.759 -8.450 20.868 1.00 77.62 120 PHE A N 1
ATOM 942 C CA . PHE A 1 120 ? -18.451 -8.796 19.490 1.00 77.62 120 PHE A CA 1
ATOM 943 C C . PHE A 1 120 ? -19.367 -8.002 18.554 1.00 77.62 120 PHE A C 1
ATOM 945 O O . PHE A 1 120 ? -20.306 -8.565 17.987 1.00 77.62 120 PHE A O 1
ATOM 952 N N . PRO A 1 121 ? -19.157 -6.675 18.416 1.00 69.19 121 PRO A N 1
ATOM 953 C CA . PRO A 1 121 ? -19.892 -5.898 17.430 1.00 69.19 121 PRO A CA 1
ATOM 954 C C . PRO A 1 121 ? -19.739 -6.539 16.052 1.00 69.19 121 PRO A C 1
ATOM 956 O O . PRO A 1 121 ? -18.646 -6.964 15.675 1.00 69.19 121 PRO A O 1
ATOM 959 N N . THR A 1 122 ? -20.840 -6.586 15.302 1.00 70.00 122 THR A N 1
ATOM 960 C CA . THR A 1 122 ? -20.812 -6.975 13.897 1.00 70.00 122 THR A CA 1
ATOM 961 C C . THR A 1 122 ? -19.790 -6.102 13.184 1.00 70.00 122 THR A C 1
ATOM 963 O O . THR A 1 122 ? -19.907 -4.875 13.214 1.00 70.00 122 THR A O 1
ATOM 966 N N . LEU A 1 123 ? -18.786 -6.734 12.576 1.00 59.75 123 LEU A N 1
ATOM 967 C CA . LEU A 1 123 ? -17.798 -6.024 11.775 1.00 59.75 123 LEU A CA 1
ATOM 968 C C . LEU A 1 123 ? -18.548 -5.244 10.674 1.00 59.75 123 LEU A C 1
ATOM 970 O O . LEU A 1 123 ? -19.415 -5.834 10.017 1.00 59.75 123 LEU A O 1
ATOM 974 N N . PRO A 1 124 ? -18.256 -3.952 10.430 1.00 64.44 124 PRO A N 1
ATOM 975 C CA . PRO A 1 124 ? -18.595 -3.332 9.171 1.00 64.44 124 PRO A CA 1
ATOM 976 C C . PRO A 1 124 ? -17.939 -4.177 8.088 1.00 64.44 124 PRO A C 1
ATOM 978 O O . PRO A 1 124 ? -16.923 -4.843 8.319 1.00 64.44 124 PRO A O 1
ATOM 981 N N . SER A 1 125 ? -18.548 -4.167 6.909 1.00 68.19 125 SER A N 1
ATOM 982 C CA . SER A 1 125 ? -17.965 -4.820 5.749 1.00 68.19 125 SER A CA 1
ATOM 983 C C . SER A 1 125 ? -16.496 -4.426 5.652 1.00 68.19 125 SER A C 1
ATOM 985 O O . SER A 1 125 ? -16.188 -3.234 5.568 1.00 68.19 125 SER A O 1
ATOM 987 N N . VAL A 1 126 ? -15.611 -5.424 5.696 1.00 67.00 126 VAL A N 1
ATOM 988 C CA . VAL A 1 126 ? -14.209 -5.223 5.333 1.00 67.00 126 VAL A CA 1
ATOM 989 C C . VAL A 1 126 ? -14.223 -4.539 3.966 1.00 67.00 126 VAL A C 1
ATOM 991 O O . VAL A 1 126 ? -15.041 -4.940 3.123 1.00 67.00 126 VAL A O 1
ATOM 994 N N . PRO A 1 127 ? -13.403 -3.496 3.743 1.00 69.31 127 PRO A N 1
ATOM 995 C CA . PRO A 1 127 ? -13.303 -2.908 2.420 1.00 69.31 127 PRO A CA 1
ATOM 996 C C . PRO A 1 127 ? -13.077 -4.029 1.395 1.00 69.31 127 PRO A C 1
ATOM 998 O O . PRO A 1 127 ? -12.332 -4.973 1.677 1.00 69.31 127 PRO A O 1
ATOM 1001 N N . PRO A 1 128 ? -13.773 -4.002 0.247 1.00 73.94 128 PRO A N 1
ATOM 1002 C CA . PRO A 1 128 ? -13.611 -5.036 -0.759 1.00 73.94 128 PRO A CA 1
ATOM 1003 C C . PRO A 1 128 ? -12.142 -5.121 -1.177 1.00 73.94 128 PRO A C 1
ATOM 1005 O O . PRO A 1 128 ? -11.458 -4.101 -1.280 1.00 73.94 128 PRO A O 1
ATOM 1008 N N . CYS A 1 129 ? -11.668 -6.348 -1.403 1.00 72.19 129 CYS A N 1
ATOM 1009 C CA . CYS A 1 129 ? -10.336 -6.571 -1.945 1.00 72.19 129 CYS A CA 1
ATOM 1010 C C . CYS A 1 129 ? -10.220 -5.786 -3.261 1.00 72.19 129 CYS A C 1
ATOM 1012 O O . CYS A 1 129 ? -11.098 -5.926 -4.117 1.00 72.19 129 CYS A O 1
ATOM 1014 N N . PRO A 1 130 ? -9.179 -4.958 -3.441 1.00 68.31 130 PRO A N 1
ATOM 1015 C CA . PRO A 1 130 ? -9.020 -4.188 -4.669 1.00 68.31 130 PRO A CA 1
ATOM 1016 C C . PRO A 1 130 ? -8.545 -5.047 -5.862 1.00 68.31 130 PRO A C 1
ATOM 1018 O O . PRO A 1 130 ? -8.271 -4.494 -6.927 1.00 68.31 130 PRO A O 1
ATOM 1021 N N . PHE A 1 131 ? -8.462 -6.376 -5.687 1.00 65.94 131 PHE A N 1
ATOM 1022 C CA . PHE A 1 131 ? -8.071 -7.387 -6.677 1.00 65.94 131 PHE A CA 1
ATOM 1023 C C . PHE A 1 131 ? -9.173 -8.422 -6.886 1.00 65.94 131 PHE A C 1
ATOM 1025 O O . PHE A 1 131 ? -9.735 -8.879 -5.860 1.00 65.94 131 PHE A O 1
#

Radius of gyration: 46.1 Å; chains: 1; bounding box: 97×27×130 Å

pLDDT: mean 83.81, std 14.7, range [45.56, 97.19]

Sequence (131 aa):
PQCGEGFEAMPINLHAPFCQEVHGYYESKFAKIGASIQDRMLYAELTSHLEELRKLQDAELRALLDSHFAEMESVATVHVALANARLMSMKEQMKKMAEEGEATTEDLVEFMELNCHQLFPTLPSVPPCPF

Organism: Aegilops tauschii subsp. strangulata (NCBI:txid200361)